Protein AF-A0A7J8P110-F1 (afdb_monomer)

pLDDT: mean 95.91, std 4.66, range [70.0, 98.56]

Sequence (90 aa):
MGEWCQNHHAASGLTKKVLQSTISEREAEKQVIEFVKRHVGTYTPHLAGNSVYMDFIFLKKYMPDLASLFSHVVVDVSSVRALCIRWYPR

Solvent-accessible surface area (backbone atoms only — not comparable to full-atom values): 5307 Å² total; per-residue (Å²): 127,57,71,68,56,52,54,54,31,51,75,72,44,49,52,62,50,58,77,69,52,88,73,48,72,70,56,50,38,50,55,48,41,57,54,48,56,73,74,50,71,90,60,79,45,63,52,70,37,72,60,35,67,60,57,49,54,49,28,56,72,77,30,46,75,51,40,68,57,38,49,94,57,66,49,42,52,46,58,54,50,58,47,41,58,70,77,57,75,120

Nearest PDB structures (foldseek):
  6n6i-assembly2_B  TM=9.334E-01  e=1.245E-06  Homo sapiens
  6n6k-assembly1_A  TM=9.329E-01  e=1.841E-06  Homo sapiens
  6j7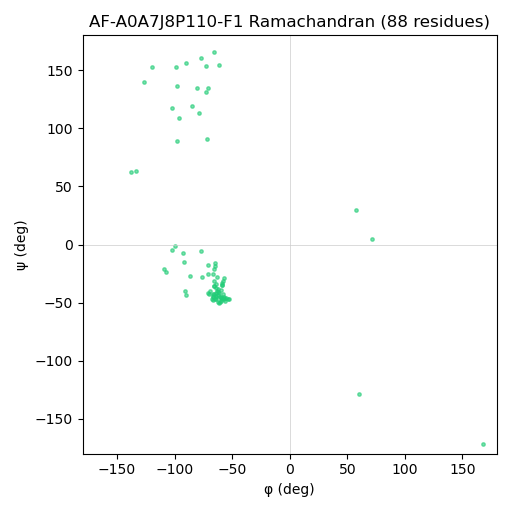z-assembly1_B  TM=9.068E-01  e=1.725E-06  Homo sapiens
  7vh4-assembly1_D-2  TM=9.620E-01  e=1.004E-05  Escherichia coli K-12
  7vh4-assembly1_C  TM=9.610E-01  e=1.144E-05  Escherichia coli K-12

Radius of gyration: 16.56 Å; Cα contacts (8 Å, |Δi|>4): 66; chains: 1; bounding box: 35×32×41 Å

Organism: Gossypium raimondii (NCBI:txid29730)

InterPro domains:
  IPR012337 Ribonuclease H-like superfamily [SSF53098] (2-89)
  IPR013520 Ribonuclease H-like domain [PF00929] (2-89)
  IPR022894 Oligoribonuclease [PTHR11046] (1-90)
  IPR036397 Ribonuclease H superfamily [G3DSA:3.30.420.10] (1-90)

Secondary structure (DSSP, 8-state):
--HHHHHHHHHTTHHHHHHH----HHHHHHHHHHHHHHHHTTS-PPEEESSHHHHHHHHHHH-HHHHTTS-S-EEEHHHHHHHHHHH---

Foldseek 3Di:
DDPVCVVVCVVVVVVVCVVVDPQDLVNVLVVVQVVCCVPVPPDQAAAEDAVCVVVLVVCVVRVVVSSVSHDPDHHHVNVVVVCCCVVPVD

Mean predicted aligned error: 3.22 Å

Structure (mmCIF, N/CA/C/O backbone):
data_AF-A0A7J8P110-F1
#
_entry.id   AF-A0A7J8P110-F1
#
loop_
_atom_site.group_PDB
_atom_site.id
_atom_site.type_symbol
_atom_site.label_atom_id
_atom_site.label_alt_id
_atom_site.label_comp_id
_atom_site.label_asym_id
_atom_site.label_entity_id
_atom_site.label_seq_id
_atom_site.pdbx_PDB_ins_code
_atom_site.Cartn_x
_atom_site.Cartn_y
_atom_site.Cartn_z
_atom_site.occupancy
_atom_site.B_iso_or_equiv
_atom_site.auth_seq_id
_atom_site.auth_comp_id
_atom_site.auth_asym_id
_atom_site.auth_atom_id
_atom_site.pdbx_PDB_model_num
ATOM 1 N N . MET A 1 1 ? 11.949 9.024 12.840 1.00 78.50 1 MET A N 1
ATOM 2 C CA . MET A 1 1 ? 12.004 9.223 11.373 1.00 78.50 1 MET A CA 1
ATOM 3 C C . MET A 1 1 ? 13.409 9.654 10.993 1.00 78.50 1 MET A C 1
ATOM 5 O O . MET A 1 1 ? 13.950 10.502 11.692 1.00 78.50 1 MET A O 1
ATOM 9 N N . GLY A 1 2 ? 13.994 9.092 9.931 1.00 95.31 2 GLY A N 1
ATOM 10 C CA . GLY A 1 2 ? 15.263 9.598 9.388 1.00 95.31 2 GLY A CA 1
ATOM 11 C C . GLY A 1 2 ? 15.112 11.005 8.797 1.00 95.31 2 GLY A C 1
ATOM 12 O O . GLY A 1 2 ? 13.987 11.458 8.576 1.00 95.31 2 GLY A O 1
ATOM 13 N N . GLU A 1 3 ? 16.232 11.682 8.538 1.00 97.12 3 GLU A N 1
ATOM 14 C CA . GLU A 1 3 ? 16.266 13.074 8.056 1.00 97.12 3 GLU A CA 1
ATOM 15 C C . GLU A 1 3 ? 15.423 13.277 6.789 1.00 97.12 3 GLU A C 1
ATOM 17 O O . GLU A 1 3 ? 14.575 14.167 6.736 1.00 97.12 3 GLU A O 1
ATOM 22 N N . TRP A 1 4 ? 15.574 12.385 5.805 1.00 97.75 4 TRP A N 1
ATOM 23 C CA . TRP A 1 4 ? 14.811 12.453 4.560 1.00 97.75 4 TRP A CA 1
ATOM 24 C C . TRP A 1 4 ? 13.293 12.444 4.801 1.00 97.75 4 TRP A C 1
ATOM 26 O O . TRP A 1 4 ? 12.579 13.281 4.253 1.00 97.75 4 TRP A O 1
ATOM 36 N N . CYS A 1 5 ? 12.794 11.557 5.672 1.00 97.19 5 CYS A N 1
ATOM 37 C CA . CYS A 1 5 ? 11.367 11.480 5.997 1.00 97.19 5 CYS A CA 1
ATOM 38 C C . CYS A 1 5 ? 10.873 12.754 6.689 1.00 97.19 5 CYS A C 1
ATOM 40 O O . CYS A 1 5 ? 9.786 13.233 6.378 1.00 97.19 5 CYS A O 1
ATOM 42 N N . GLN A 1 6 ? 11.662 13.309 7.617 1.00 96.31 6 GLN A N 1
ATOM 43 C CA . GLN A 1 6 ? 11.298 14.541 8.321 1.00 96.31 6 GLN A CA 1
ATOM 44 C C . GLN A 1 6 ? 11.134 15.700 7.332 1.00 96.31 6 GLN A C 1
ATOM 46 O O . GLN A 1 6 ? 10.089 16.350 7.325 1.00 96.31 6 GLN A O 1
ATOM 51 N N . ASN A 1 7 ? 12.113 15.889 6.443 1.00 97.88 7 ASN A N 1
ATOM 52 C CA . ASN A 1 7 ? 12.092 16.948 5.435 1.00 97.88 7 ASN A CA 1
ATOM 53 C C . ASN A 1 7 ? 10.947 16.751 4.430 1.00 97.88 7 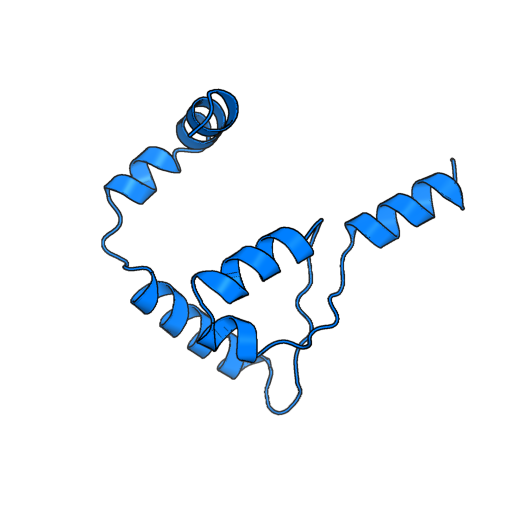ASN A C 1
ATOM 55 O O . ASN A 1 7 ? 10.180 17.677 4.166 1.00 97.88 7 ASN A O 1
ATOM 59 N N . HIS A 1 8 ? 10.778 15.534 3.906 1.00 98.00 8 HIS A N 1
ATOM 60 C CA . HIS A 1 8 ? 9.766 15.233 2.892 1.00 98.00 8 HIS A CA 1
ATOM 61 C C . HIS A 1 8 ? 8.326 15.362 3.430 1.00 98.00 8 HIS A C 1
ATOM 63 O O . HIS A 1 8 ? 7.449 15.946 2.782 1.00 98.00 8 HIS A O 1
ATOM 69 N N . HIS A 1 9 ? 8.061 14.863 4.642 1.00 97.81 9 HIS A N 1
ATOM 70 C CA . HIS A 1 9 ? 6.733 14.953 5.256 1.00 97.81 9 HIS A CA 1
ATOM 71 C C . HIS A 1 9 ? 6.416 16.351 5.797 1.00 97.81 9 HIS A C 1
ATOM 73 O O . HIS A 1 9 ? 5.249 16.749 5.798 1.00 97.81 9 HIS A O 1
ATOM 79 N N . ALA A 1 10 ? 7.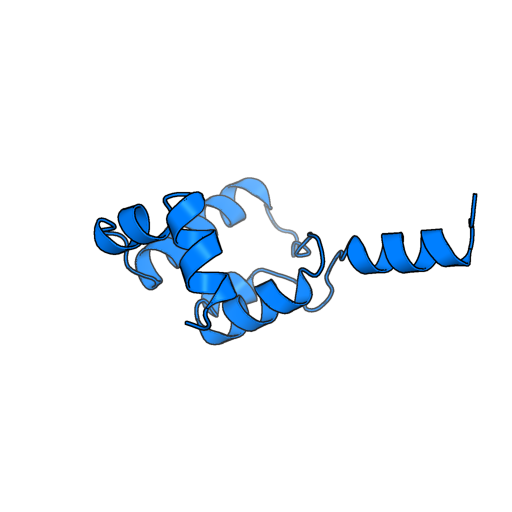428 17.126 6.201 1.00 97.19 10 ALA A N 1
ATOM 80 C CA . ALA A 1 10 ? 7.247 18.538 6.520 1.00 97.19 10 ALA A CA 1
ATOM 81 C C . ALA A 1 10 ? 6.890 19.347 5.263 1.00 97.19 10 ALA A C 1
ATOM 83 O O . ALA A 1 10 ? 5.898 20.074 5.275 1.00 97.19 10 ALA A O 1
ATOM 84 N N . ALA A 1 11 ? 7.632 19.162 4.163 1.00 97.75 11 ALA A N 1
ATOM 85 C CA . ALA A 1 11 ? 7.417 19.886 2.908 1.00 97.75 11 ALA A CA 1
ATOM 86 C C . ALA A 1 11 ? 6.038 19.613 2.280 1.00 97.75 11 ALA A C 1
ATOM 88 O O . ALA A 1 11 ? 5.395 20.528 1.775 1.00 97.75 11 ALA A O 1
ATOM 89 N N . SER A 1 12 ? 5.543 18.374 2.357 1.00 97.69 12 SER A N 1
ATOM 90 C CA . SER A 1 12 ? 4.186 18.013 1.903 1.00 97.69 12 SER A CA 1
ATOM 91 C C . SER A 1 12 ? 3.069 18.438 2.871 1.00 97.69 12 SER A C 1
ATOM 93 O O . SER A 1 12 ? 1.884 18.260 2.579 1.00 97.69 12 SER A O 1
ATOM 95 N N . GLY A 1 13 ? 3.419 18.967 4.048 1.00 98.00 13 GLY A N 1
ATOM 96 C CA . GLY A 1 13 ? 2.479 19.293 5.121 1.00 98.00 13 GLY A CA 1
ATOM 97 C C . GLY A 1 13 ? 1.882 18.069 5.827 1.00 98.00 13 GLY A C 1
ATOM 98 O O . GLY A 1 13 ? 1.025 18.231 6.701 1.00 98.00 13 GLY A O 1
ATOM 99 N N . LEU A 1 14 ? 2.324 16.853 5.484 1.00 97.94 14 LEU A N 1
ATOM 100 C CA . LEU A 1 14 ? 1.817 15.612 6.064 1.00 97.94 14 LEU A CA 1
ATOM 101 C C . LEU A 1 14 ? 2.067 15.555 7.574 1.00 97.94 14 LEU A C 1
ATOM 103 O O . LEU A 1 14 ? 1.153 15.205 8.313 1.00 97.94 14 LEU A O 1
ATOM 107 N N . THR A 1 15 ? 3.244 15.977 8.049 1.00 97.75 15 THR A N 1
ATOM 108 C CA . THR A 1 15 ? 3.570 15.977 9.488 1.00 97.75 15 THR A CA 1
ATOM 109 C C . THR A 1 15 ? 2.538 16.759 10.301 1.00 97.75 15 THR A C 1
ATOM 111 O O . THR A 1 15 ? 2.028 16.266 11.305 1.00 97.75 15 THR A O 1
ATOM 114 N N . LYS A 1 16 ? 2.168 17.961 9.839 1.00 97.94 16 LYS A N 1
ATOM 115 C CA . LYS A 1 16 ? 1.168 18.799 10.513 1.00 97.94 16 LYS A CA 1
ATOM 116 C C . LYS A 1 16 ? -0.219 18.153 10.484 1.00 97.94 16 LYS A C 1
ATOM 118 O O . LYS A 1 16 ? -0.900 18.157 11.503 1.00 97.94 16 LYS A O 1
ATOM 123 N N . LYS A 1 17 ? -0.617 17.571 9.346 1.00 98.06 17 LYS A N 1
ATOM 124 C CA . LYS A 1 17 ? -1.907 16.873 9.204 1.00 98.06 17 LYS A CA 1
ATOM 125 C C . LYS A 1 17 ? -2.012 15.660 10.127 1.00 98.06 17 LYS A C 1
ATOM 127 O O . LYS A 1 17 ? -3.053 15.472 10.739 1.00 98.06 17 LYS A O 1
ATOM 132 N N . VAL A 1 18 ? -0.941 14.876 10.264 1.00 97.44 18 VAL A N 1
ATOM 133 C CA . VAL A 1 18 ? -0.906 13.709 11.160 1.00 97.44 18 VAL A CA 1
ATOM 134 C C . VAL A 1 18 ? -1.059 14.139 12.619 1.00 97.44 18 VAL A C 1
ATOM 136 O O . VAL A 1 18 ? -1.879 13.566 13.324 1.00 97.44 18 VAL A O 1
ATOM 139 N N . LEU A 1 19 ? -0.348 15.185 13.056 1.00 97.31 19 LEU A N 1
ATOM 140 C CA . LEU A 1 19 ? -0.459 15.707 14.428 1.00 97.31 19 LEU A CA 1
ATOM 141 C C . LEU A 1 19 ? -1.855 16.256 14.763 1.00 97.31 19 LEU A C 1
ATOM 143 O O . LEU A 1 19 ? -2.246 16.271 15.924 1.00 97.31 19 LEU A O 1
ATOM 147 N N . GLN A 1 20 ? -2.588 16.729 13.755 1.00 98.25 20 GLN A N 1
ATOM 148 C CA . GLN A 1 20 ? -3.951 17.247 13.896 1.00 98.25 20 GLN A CA 1
ATOM 149 C C . GLN A 1 20 ? -5.029 16.179 13.659 1.00 98.25 20 GLN A C 1
ATOM 151 O O . GLN A 1 20 ? -6.212 16.462 13.843 1.00 98.25 20 GLN A O 1
ATOM 156 N N . SER A 1 21 ? -4.648 14.978 13.218 1.00 98.06 21 SER A N 1
ATOM 157 C CA . SER A 1 21 ? -5.592 13.918 12.879 1.00 98.06 21 SER A CA 1
ATOM 158 C C . SER A 1 21 ? -6.254 13.359 14.133 1.00 98.06 21 SER A C 1
ATOM 160 O O . SER A 1 21 ? -5.592 13.027 15.113 1.00 98.06 21 SER A O 1
ATOM 162 N N . THR A 1 22 ? -7.569 13.191 14.069 1.00 98.25 22 THR A N 1
ATOM 163 C CA . THR A 1 22 ? -8.367 12.495 15.086 1.00 98.25 22 THR A CA 1
ATOM 164 C C . THR A 1 22 ? -8.694 11.055 14.684 1.00 98.25 22 THR A C 1
ATOM 166 O O . THR A 1 22 ? -9.331 10.327 15.444 1.00 98.25 22 THR A O 1
ATOM 169 N N . ILE A 1 23 ? -8.261 10.628 13.494 1.00 98.38 23 ILE A N 1
ATOM 170 C CA . ILE A 1 23 ? -8.512 9.289 12.963 1.00 98.38 23 ILE A CA 1
ATOM 171 C C . ILE A 1 23 ? -7.449 8.333 13.502 1.00 98.38 23 ILE A C 1
ATOM 173 O O . ILE A 1 23 ? -6.256 8.507 13.252 1.00 98.38 23 ILE A O 1
ATOM 177 N N . SER A 1 24 ? -7.898 7.312 14.232 1.00 98.38 24 SER A N 1
ATOM 178 C CA . SER A 1 24 ? -7.044 6.210 14.681 1.00 98.38 24 SER A CA 1
ATOM 179 C C . SER A 1 24 ? -6.756 5.221 13.547 1.00 98.38 24 SER A C 1
ATOM 181 O O . SER A 1 24 ? -7.513 5.137 12.583 1.00 98.38 24 SER A O 1
ATOM 183 N N . GLU A 1 25 ? -5.703 4.416 13.692 1.00 98.06 25 GLU A N 1
ATOM 184 C CA . GLU A 1 25 ? -5.352 3.354 12.737 1.00 98.06 25 GLU A CA 1
ATOM 185 C C . GLU A 1 25 ? -6.531 2.407 12.455 1.00 98.06 25 GLU A C 1
ATOM 187 O O . GLU A 1 25 ? -6.876 2.170 11.300 1.00 98.06 25 GLU A O 1
ATOM 192 N N . ARG A 1 26 ? -7.224 1.955 13.508 1.00 98.00 26 ARG A N 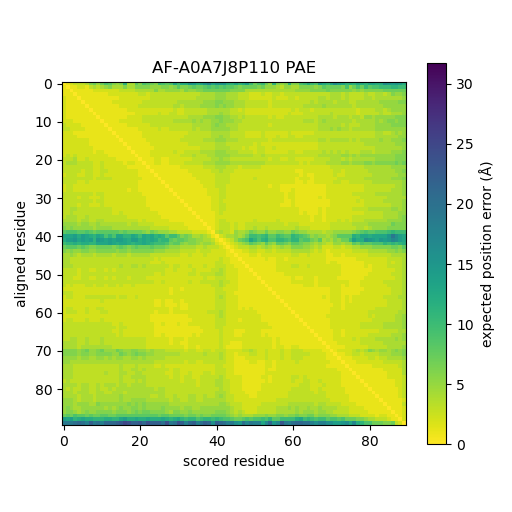1
ATOM 193 C CA . ARG A 1 26 ? -8.388 1.065 13.391 1.00 98.00 26 ARG A CA 1
ATOM 194 C C . ARG A 1 26 ? -9.577 1.723 12.689 1.00 98.00 26 ARG A C 1
ATOM 196 O O . ARG A 1 26 ? -10.332 1.053 11.990 1.00 98.00 26 ARG A O 1
ATOM 203 N N . GLU A 1 27 ? -9.779 3.017 12.911 1.00 98.44 27 GLU A N 1
ATOM 204 C CA . GLU A 1 27 ? -10.852 3.766 12.253 1.00 98.44 27 GLU A CA 1
ATOM 205 C C . GLU A 1 27 ? -10.551 3.941 10.759 1.00 98.44 27 GLU A C 1
ATOM 207 O O . GLU A 1 27 ? -11.416 3.691 9.922 1.00 98.44 27 GLU A O 1
ATOM 212 N N . ALA A 1 28 ? -9.300 4.261 10.417 1.00 98.56 28 ALA A N 1
ATOM 213 C CA . ALA A 1 28 ? -8.850 4.313 9.031 1.00 98.56 28 ALA A CA 1
ATOM 214 C C . ALA A 1 28 ? -9.020 2.956 8.326 1.00 98.56 28 ALA A C 1
ATOM 216 O O . ALA A 1 28 ? -9.564 2.905 7.224 1.00 98.56 28 ALA A O 1
ATOM 217 N N . GLU A 1 29 ? -8.621 1.854 8.971 1.00 98.50 29 GLU A N 1
ATOM 218 C CA . GLU A 1 29 ? -8.771 0.503 8.419 1.00 98.50 29 GLU A CA 1
ATOM 219 C C . GLU A 1 29 ? -10.233 0.189 8.068 1.00 98.50 29 GLU A C 1
ATOM 221 O O . GLU A 1 29 ? -10.527 -0.229 6.946 1.00 98.50 29 GLU A O 1
ATOM 226 N N . LYS A 1 30 ? -11.170 0.454 8.988 1.00 98.38 30 LYS A N 1
ATOM 227 C CA . LYS A 1 30 ? -12.606 0.229 8.760 1.00 98.38 30 LYS A CA 1
ATOM 228 C C . LYS A 1 30 ? -13.140 1.031 7.579 1.00 98.38 30 LYS A C 1
ATOM 230 O O . LYS A 1 30 ? -13.801 0.462 6.711 1.00 98.38 30 LYS A O 1
ATOM 235 N N . GLN A 1 31 ? -12.828 2.326 7.523 1.00 98.31 31 GLN A N 1
ATOM 236 C CA . GLN A 1 31 ? -13.289 3.201 6.443 1.00 98.31 31 GLN A CA 1
ATOM 237 C C . GLN A 1 31 ? -12.796 2.713 5.075 1.00 98.31 31 GLN A C 1
ATOM 239 O O . GLN A 1 31 ? -13.549 2.715 4.097 1.00 98.31 31 GLN A O 1
ATOM 244 N N . VAL A 1 32 ? -11.550 2.233 5.004 1.00 97.69 32 VAL A N 1
ATOM 245 C CA . VAL A 1 32 ? -10.991 1.679 3.766 1.00 97.69 32 VAL A CA 1
ATOM 246 C C . VAL A 1 32 ? -11.627 0.330 3.424 1.00 97.69 32 VAL A C 1
ATOM 248 O O . VAL A 1 32 ? -11.985 0.120 2.268 1.00 97.69 32 VAL A O 1
ATOM 251 N N . ILE A 1 33 ? -11.850 -0.564 4.392 1.00 96.81 33 ILE A N 1
ATOM 252 C CA . ILE A 1 33 ? -12.554 -1.840 4.165 1.00 96.81 33 ILE A CA 1
ATOM 253 C C . ILE A 1 33 ? -13.951 -1.599 3.584 1.00 96.81 33 ILE A C 1
ATOM 255 O O . ILE A 1 33 ? -14.334 -2.249 2.610 1.00 96.81 33 ILE A O 1
ATOM 259 N N . GLU A 1 34 ? -14.714 -0.664 4.151 1.00 96.50 34 GLU A N 1
ATOM 260 C CA . GLU A 1 34 ? -16.046 -0.307 3.653 1.00 96.50 34 GLU A CA 1
ATOM 261 C C . GLU A 1 34 ? -15.992 0.267 2.237 1.00 96.50 34 GLU A C 1
ATOM 263 O O . GLU A 1 34 ? -16.833 -0.045 1.391 1.00 96.50 34 GLU A O 1
ATOM 268 N N . PHE A 1 35 ? -14.991 1.096 1.946 1.00 96.19 35 PHE A N 1
ATOM 269 C CA . PHE A 1 35 ? -14.753 1.580 0.595 1.00 96.19 35 PHE A CA 1
ATOM 270 C C . PHE A 1 35 ? -14.454 0.429 -0.375 1.00 96.19 35 PHE A C 1
ATOM 272 O O . PHE A 1 35 ? -15.113 0.328 -1.408 1.00 96.19 35 PHE A O 1
ATOM 279 N N . VAL A 1 36 ? -13.529 -0.469 -0.036 1.00 94.69 36 VAL A N 1
ATOM 280 C CA . VAL A 1 36 ? -13.128 -1.594 -0.894 1.00 94.69 36 VAL A CA 1
ATOM 281 C C . VAL A 1 36 ? -14.307 -2.534 -1.150 1.00 94.69 36 VAL A C 1
ATOM 283 O O . VAL A 1 36 ? -14.619 -2.825 -2.305 1.00 94.69 36 VAL A O 1
ATOM 286 N N . LYS A 1 37 ? -15.025 -2.951 -0.099 1.00 93.12 37 LYS A N 1
ATOM 287 C CA . LYS A 1 37 ? -16.172 -3.870 -0.210 1.00 93.12 37 LYS A CA 1
ATOM 288 C C . LYS A 1 37 ? -17.283 -3.330 -1.108 1.00 93.12 37 LYS A C 1
ATOM 290 O O . LYS A 1 37 ? -17.904 -4.103 -1.830 1.00 93.12 37 LYS A O 1
ATOM 295 N N . ARG A 1 38 ? -17.507 -2.011 -1.110 1.00 94.44 38 ARG A N 1
ATOM 296 C CA . ARG A 1 38 ? -18.502 -1.375 -1.989 1.00 94.44 38 ARG A CA 1
ATOM 297 C C . ARG A 1 38 ? -18.152 -1.452 -3.478 1.00 94.44 38 ARG A C 1
ATOM 299 O O . ARG A 1 38 ? -19.067 -1.411 -4.290 1.00 94.44 38 ARG A O 1
ATOM 306 N N . HIS A 1 39 ? -16.872 -1.566 -3.839 1.00 93.62 39 HIS A N 1
ATOM 307 C CA . HIS A 1 39 ? -16.426 -1.492 -5.239 1.00 93.62 39 HIS A CA 1
ATOM 308 C C . HIS A 1 39 ? -15.990 -2.835 -5.833 1.00 93.62 39 HIS A C 1
ATOM 310 O O . HIS A 1 39 ? -16.005 -2.997 -7.047 1.00 93.62 39 HIS A O 1
ATOM 316 N N . VAL A 1 40 ? -15.591 -3.790 -4.996 1.00 89.25 40 VAL A N 1
ATOM 317 C CA . VAL A 1 40 ? -14.983 -5.056 -5.432 1.00 89.25 40 VAL A CA 1
ATOM 318 C C . VAL A 1 40 ? -16.010 -6.182 -5.635 1.00 89.25 40 VAL A C 1
ATOM 320 O O . VAL A 1 40 ? -15.720 -7.178 -6.286 1.00 89.25 40 VAL A O 1
ATOM 323 N N . GLY A 1 41 ? -17.240 -6.048 -5.134 1.00 81.06 41 GLY A N 1
ATOM 324 C CA . GLY A 1 41 ? -18.255 -7.093 -5.302 1.00 81.06 41 GLY A CA 1
ATOM 325 C C . GLY A 1 41 ? -17.824 -8.426 -4.671 1.00 81.06 41 GLY A C 1
ATOM 326 O O . GLY A 1 41 ? -17.458 -8.461 -3.499 1.00 81.06 41 GLY A O 1
ATOM 327 N N . THR A 1 42 ? -17.897 -9.529 -5.427 1.00 81.31 42 THR A N 1
ATOM 328 C CA . THR A 1 42 ? -17.670 -10.899 -4.916 1.00 81.31 42 THR A CA 1
ATOM 329 C C . THR A 1 42 ? -16.301 -11.499 -5.245 1.00 81.31 42 THR A C 1
ATOM 331 O O . THR A 1 42 ? -16.026 -12.620 -4.820 1.00 81.31 42 THR A O 1
ATOM 334 N N . TYR A 1 43 ? -15.454 -10.824 -6.025 1.00 86.31 43 TYR A N 1
ATOM 335 C CA . TYR A 1 43 ? -14.143 -11.361 -6.404 1.00 86.31 43 TYR A CA 1
ATOM 336 C C . TYR A 1 43 ? -13.056 -10.962 -5.402 1.00 86.31 43 TYR A C 1
ATOM 338 O O . TYR A 1 43 ? -13.166 -9.943 -4.728 1.00 86.31 43 TYR A O 1
ATOM 346 N N . THR A 1 44 ? -11.974 -11.742 -5.324 1.00 88.94 44 THR A N 1
ATOM 347 C CA . THR A 1 44 ? -10.783 -11.362 -4.551 1.00 88.94 44 THR A CA 1
ATOM 348 C C . THR A 1 44 ? -9.951 -10.350 -5.355 1.00 88.94 44 THR A C 1
ATOM 350 O O . THR A 1 44 ? -9.413 -10.705 -6.408 1.00 88.94 44 THR A O 1
ATOM 353 N N . PRO A 1 45 ? -9.837 -9.086 -4.914 1.00 93.88 45 PRO A N 1
ATOM 354 C CA . PRO A 1 45 ? -9.084 -8.052 -5.605 1.00 93.88 45 PRO A CA 1
ATOM 355 C C . PRO A 1 45 ? -7.572 -8.275 -5.470 1.00 93.88 45 PRO A C 1
ATOM 357 O O . PRO A 1 45 ? -7.078 -8.838 -4.491 1.00 93.88 45 PRO A O 1
ATOM 360 N N . HIS A 1 46 ? -6.824 -7.765 -6.447 1.00 95.44 46 HIS A N 1
ATOM 361 C CA . HIS A 1 46 ? -5.368 -7.659 -6.369 1.00 95.44 46 HIS A CA 1
ATOM 362 C C . HIS A 1 46 ? -4.991 -6.241 -5.945 1.00 95.44 46 HIS A C 1
ATOM 364 O O . HIS A 1 46 ? -5.546 -5.271 -6.464 1.00 95.44 46 HIS A O 1
ATOM 370 N N . LEU A 1 47 ? -4.033 -6.118 -5.028 1.00 96.94 47 LEU A N 1
ATOM 371 C CA . LEU A 1 47 ? -3.460 -4.820 -4.691 1.00 96.94 47 LEU A CA 1
ATOM 372 C C . LEU A 1 47 ? -2.554 -4.358 -5.842 1.00 96.94 47 LEU A C 1
ATOM 374 O O . LEU A 1 47 ? -1.718 -5.129 -6.318 1.00 96.94 47 LEU A O 1
ATOM 378 N N . ALA A 1 48 ? -2.727 -3.115 -6.293 1.00 97.62 48 ALA A N 1
ATOM 379 C CA . ALA A 1 48 ? -2.007 -2.555 -7.433 1.00 97.62 48 ALA A CA 1
ATOM 380 C C . ALA A 1 48 ? -1.326 -1.232 -7.065 1.00 97.62 48 ALA A C 1
ATOM 382 O O . ALA A 1 48 ? -1.909 -0.405 -6.367 1.00 97.62 48 ALA A O 1
ATOM 383 N N . GLY A 1 49 ? -0.101 -1.019 -7.545 1.00 97.88 49 GLY A N 1
ATOM 384 C CA . GLY A 1 49 ? 0.657 0.201 -7.265 1.00 97.88 49 GLY A CA 1
ATOM 385 C C . GLY A 1 49 ? 2.127 0.098 -7.663 1.00 97.88 49 GLY A C 1
ATOM 38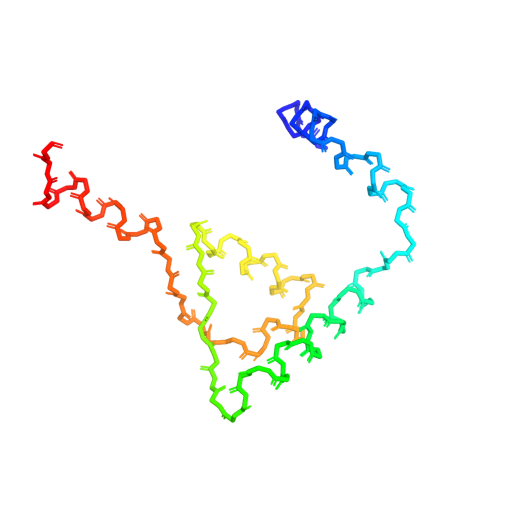6 O O . GLY A 1 49 ? 2.542 -0.863 -8.310 1.00 97.88 49 GLY A O 1
ATOM 387 N N . ASN A 1 50 ? 2.922 1.101 -7.291 1.00 98.25 50 ASN A N 1
ATOM 388 C CA . ASN A 1 50 ? 4.348 1.179 -7.609 1.00 98.25 50 ASN A CA 1
ATOM 389 C C . ASN A 1 50 ? 5.183 0.799 -6.385 1.00 98.25 50 ASN A C 1
ATOM 391 O O . ASN A 1 50 ? 5.121 1.496 -5.380 1.00 98.25 50 ASN A O 1
ATOM 395 N N . SER A 1 51 ? 5.967 -0.279 -6.483 1.00 97.75 51 SER A N 1
ATOM 396 C CA . SER A 1 51 ? 6.648 -0.888 -5.328 1.00 97.75 51 SER A CA 1
ATOM 397 C C . SER A 1 51 ? 5.662 -1.305 -4.227 1.00 97.75 51 SER A C 1
ATOM 399 O O . SER A 1 51 ? 6.004 -1.328 -3.045 1.00 97.75 51 SER A O 1
ATOM 401 N N . VAL A 1 52 ? 4.430 -1.649 -4.629 1.00 98.00 52 VAL A N 1
ATOM 402 C CA . VAL A 1 52 ? 3.259 -1.810 -3.746 1.00 98.00 52 VAL A CA 1
ATOM 403 C C . VAL A 1 52 ? 3.398 -2.959 -2.752 1.00 98.00 52 VAL A C 1
ATOM 405 O O . VAL A 1 52 ? 2.676 -3.044 -1.760 1.00 98.00 52 VAL A O 1
ATOM 408 N N . TYR A 1 53 ? 4.349 -3.861 -2.991 1.00 96.75 53 TYR A N 1
ATOM 409 C CA . TYR A 1 53 ? 4.679 -4.907 -2.035 1.00 96.75 53 TYR A CA 1
ATOM 410 C C . TYR A 1 53 ? 5.121 -4.334 -0.676 1.00 96.75 53 TYR A C 1
ATOM 412 O O . TYR A 1 53 ? 4.808 -4.922 0.360 1.00 96.75 53 TYR A O 1
ATOM 420 N N . MET A 1 54 ? 5.788 -3.172 -0.660 1.00 97.81 54 MET A N 1
ATOM 421 C CA . MET A 1 54 ? 6.167 -2.502 0.588 1.00 97.81 54 MET A CA 1
ATOM 422 C C . MET A 1 54 ? 4.940 -2.012 1.353 1.00 97.81 54 MET A C 1
ATOM 424 O O . MET A 1 54 ? 4.825 -2.286 2.547 1.00 97.81 54 MET A O 1
ATOM 428 N N . ASP A 1 55 ? 3.984 -1.380 0.670 1.00 98.06 55 ASP A N 1
ATOM 429 C CA . ASP A 1 55 ? 2.701 -0.998 1.263 1.00 98.06 55 ASP A CA 1
ATOM 430 C C . ASP A 1 55 ? 1.965 -2.227 1.811 1.00 98.06 55 ASP A C 1
ATOM 432 O O . ASP A 1 55 ? 1.467 -2.212 2.938 1.00 98.06 55 ASP A O 1
ATOM 436 N N . PHE A 1 56 ? 1.963 -3.339 1.067 1.00 97.69 56 PHE A N 1
ATOM 437 C CA . PHE A 1 56 ? 1.281 -4.557 1.499 1.00 97.69 56 PHE A CA 1
ATOM 438 C C . PHE A 1 56 ? 1.886 -5.164 2.771 1.00 97.69 56 PHE A C 1
ATOM 440 O O . PHE A 1 56 ? 1.151 -5.696 3.603 1.00 97.69 56 PHE A O 1
ATOM 447 N N . ILE A 1 57 ? 3.207 -5.066 2.966 1.00 97.94 57 ILE A N 1
ATOM 448 C CA . ILE A 1 57 ? 3.861 -5.482 4.217 1.00 97.94 57 ILE A CA 1
ATOM 449 C C . ILE A 1 57 ? 3.355 -4.644 5.398 1.00 97.94 57 ILE A C 1
ATOM 451 O O . ILE A 1 57 ? 3.071 -5.201 6.460 1.00 97.94 57 ILE A O 1
ATOM 455 N N . PHE A 1 58 ? 3.216 -3.327 5.224 1.00 98.25 58 PHE A N 1
ATOM 456 C CA . PHE A 1 58 ? 2.664 -2.460 6.266 1.00 98.25 58 PHE A CA 1
ATOM 457 C C . PHE A 1 58 ? 1.208 -2.813 6.565 1.00 98.25 58 PHE A C 1
ATOM 459 O O . PHE A 1 58 ? 0.863 -2.970 7.734 1.00 98.25 58 PHE A O 1
ATOM 466 N N . LEU A 1 59 ? 0.381 -3.035 5.539 1.00 98.12 59 LEU A N 1
ATOM 467 C CA . LEU A 1 59 ? -1.003 -3.469 5.734 1.00 98.12 59 LEU A CA 1
ATOM 468 C C . LEU A 1 59 ? -1.073 -4.790 6.505 1.00 98.12 59 LEU A C 1
ATOM 470 O O . LEU A 1 59 ? -1.772 -4.870 7.503 1.00 98.12 59 LEU A O 1
ATOM 474 N N . LYS A 1 60 ? -0.281 -5.803 6.142 1.00 97.81 60 LYS A N 1
ATOM 475 C CA . LYS A 1 60 ? -0.265 -7.087 6.869 1.00 97.81 60 LYS A CA 1
ATOM 476 C C . LYS A 1 60 ? 0.071 -6.949 8.356 1.00 97.81 60 LYS A C 1
ATOM 478 O O . LYS A 1 60 ? -0.351 -7.788 9.145 1.00 97.81 60 LYS A O 1
ATOM 483 N N . LYS A 1 61 ? 0.850 -5.932 8.733 1.00 98.12 61 LYS A N 1
ATOM 484 C CA . LYS A 1 61 ? 1.271 -5.702 10.120 1.00 98.12 61 LYS A CA 1
ATOM 485 C C . LYS A 1 61 ? 0.304 -4.816 10.907 1.00 98.12 61 LYS A C 1
ATOM 487 O O . LYS A 1 61 ? 0.059 -5.105 12.073 1.00 98.12 61 LYS A O 1
ATOM 492 N N . TYR A 1 62 ? -0.179 -3.738 10.297 1.00 98.50 62 TYR A N 1
ATOM 493 C CA . TYR A 1 62 ? -0.912 -2.663 10.977 1.00 98.50 62 TYR A CA 1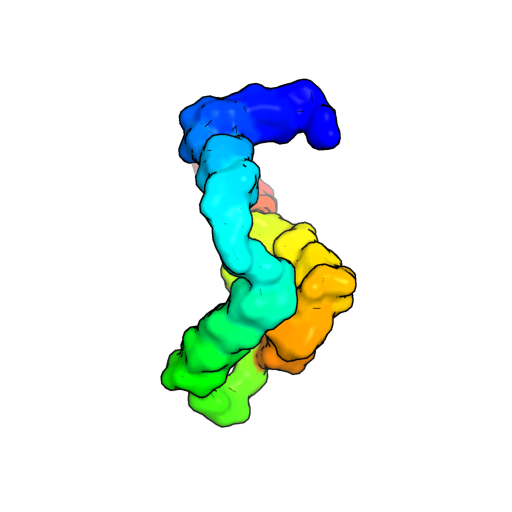
ATOM 494 C C . TYR A 1 62 ? -2.409 -2.634 10.637 1.00 98.50 62 TYR A C 1
ATOM 496 O O . TYR A 1 62 ? -3.198 -2.090 11.395 1.00 98.50 62 TYR A O 1
ATOM 504 N N . MET A 1 63 ? -2.808 -3.225 9.509 1.00 98.44 63 MET A N 1
ATOM 505 C CA . MET A 1 63 ? -4.197 -3.305 9.042 1.00 98.44 63 MET A CA 1
ATOM 506 C C . MET A 1 63 ? -4.499 -4.711 8.477 1.00 98.44 63 MET A C 1
ATOM 508 O O . MET A 1 63 ? -4.716 -4.872 7.265 1.00 98.44 63 MET A O 1
ATOM 512 N N . PRO A 1 64 ? -4.418 -5.763 9.315 1.00 97.94 64 PRO A N 1
ATOM 513 C CA . PRO A 1 64 ? -4.513 -7.147 8.861 1.00 97.94 64 PRO A CA 1
ATOM 514 C C . PRO A 1 64 ? -5.897 -7.508 8.301 1.00 97.94 64 PRO A C 1
ATOM 516 O O . PRO A 1 64 ? -5.970 -8.317 7.372 1.00 97.94 64 PRO A O 1
ATOM 519 N N . ASP A 1 65 ? -6.976 -6.894 8.798 1.00 97.75 65 ASP A N 1
ATOM 520 C CA . ASP A 1 65 ? -8.331 -7.154 8.303 1.00 97.75 65 ASP A CA 1
ATOM 521 C C . ASP A 1 65 ? -8.475 -6.600 6.881 1.00 97.75 65 ASP A C 1
ATOM 523 O O . ASP A 1 65 ? -9.018 -7.270 6.000 1.00 97.75 65 ASP A O 1
ATOM 527 N N . LEU A 1 66 ? -7.913 -5.417 6.614 1.00 97.19 66 LEU A N 1
ATOM 528 C CA . LEU A 1 66 ? -7.851 -4.858 5.263 1.00 97.19 66 LEU A CA 1
ATOM 529 C C . LEU A 1 66 ? -6.946 -5.690 4.351 1.00 97.19 66 LEU A C 1
ATOM 531 O O . LEU A 1 66 ? -7.324 -5.986 3.217 1.00 97.19 66 LEU A O 1
ATOM 535 N N . ALA A 1 67 ? -5.772 -6.101 4.835 1.00 97.31 67 ALA A N 1
ATOM 536 C CA . ALA A 1 67 ? -4.848 -6.932 4.068 1.00 97.31 67 ALA A CA 1
ATOM 537 C C . ALA A 1 67 ? -5.485 -8.268 3.646 1.00 97.31 67 ALA A C 1
ATOM 539 O O . ALA A 1 67 ? -5.215 -8.744 2.544 1.00 97.31 67 ALA A O 1
ATOM 540 N N . SER A 1 68 ? -6.354 -8.838 4.490 1.00 95.81 68 SER A N 1
ATOM 541 C CA . SER A 1 68 ? -7.050 -10.104 4.227 1.00 95.81 68 SER A CA 1
ATOM 542 C C . SER A 1 68 ? -8.024 -10.049 3.046 1.00 95.81 68 SER A C 1
ATOM 544 O O . SER A 1 68 ? -8.378 -11.092 2.497 1.00 95.81 68 SER A O 1
ATOM 546 N N . LEU A 1 69 ? -8.438 -8.847 2.624 1.00 95.19 69 LEU A N 1
ATOM 547 C CA .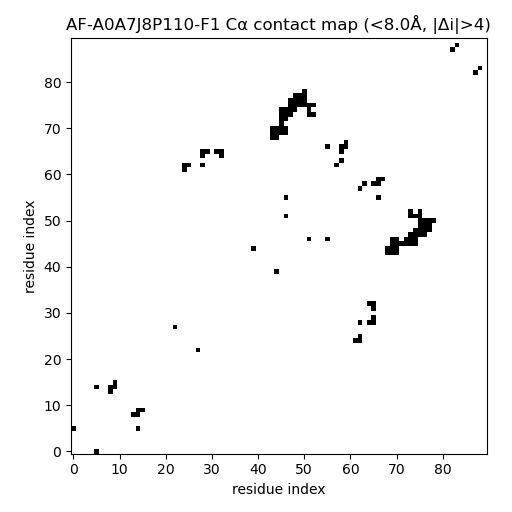 LEU A 1 69 ? -9.299 -8.685 1.456 1.00 95.19 69 LEU A CA 1
ATOM 548 C C . LEU A 1 69 ? -8.559 -8.974 0.150 1.00 95.19 69 LEU A C 1
ATOM 550 O O . LEU A 1 69 ? -9.207 -9.314 -0.832 1.00 95.19 69 LEU A O 1
ATOM 554 N N . PHE A 1 70 ? -7.236 -8.821 0.110 1.00 95.56 70 PHE A N 1
ATOM 555 C CA . PHE A 1 70 ? -6.460 -8.896 -1.126 1.00 95.56 70 PHE A CA 1
ATOM 556 C C . PHE A 1 70 ? -5.796 -10.261 -1.319 1.00 95.56 70 PHE A C 1
ATOM 558 O O . PHE A 1 70 ? -5.434 -10.954 -0.368 1.00 95.56 70 PHE A O 1
ATOM 565 N N . SER A 1 71 ? -5.569 -10.625 -2.583 1.00 93.50 71 SER A N 1
ATOM 566 C CA . SER A 1 71 ? -4.714 -11.762 -2.935 1.00 93.50 71 SER A CA 1
ATOM 567 C C . SER A 1 71 ? -3.273 -11.557 -2.442 1.00 93.50 71 SER A C 1
ATOM 569 O O . SER A 1 71 ? -2.785 -10.433 -2.323 1.00 93.50 71 SER A O 1
ATOM 571 N N . HIS A 1 72 ? -2.549 -12.656 -2.213 1.00 91.12 72 HIS A N 1
ATOM 572 C CA . HIS A 1 72 ? -1.101 -12.607 -1.988 1.00 91.12 72 HIS A CA 1
ATOM 573 C C . HIS A 1 72 ? -0.331 -12.149 -3.242 1.00 91.12 72 HIS A C 1
ATOM 575 O O . HIS A 1 72 ? 0.802 -11.682 -3.125 1.00 91.12 72 HIS A O 1
ATOM 581 N N . VAL A 1 73 ? -0.946 -12.282 -4.422 1.00 95.38 73 VAL A N 1
ATOM 582 C CA . VAL A 1 73 ? -0.436 -11.768 -5.695 1.00 95.38 73 VAL A CA 1
ATOM 583 C C . VAL A 1 73 ? -0.760 -10.279 -5.806 1.00 95.38 73 VAL A C 1
ATOM 585 O O . VAL A 1 73 ? -1.887 -9.856 -5.549 1.00 95.38 73 VAL A O 1
ATOM 588 N N . VAL A 1 74 ? 0.224 -9.487 -6.232 1.00 97.19 74 VAL A N 1
ATOM 589 C CA . VAL A 1 74 ? 0.097 -8.035 -6.420 1.00 97.19 74 VAL A CA 1
ATOM 590 C C . VAL A 1 74 ? 0.360 -7.645 -7.871 1.00 97.19 74 VAL A C 1
ATOM 592 O O . VAL A 1 74 ? 1.119 -8.308 -8.578 1.00 97.19 74 VAL A O 1
ATOM 595 N N . VAL A 1 75 ? -0.239 -6.540 -8.309 1.00 97.94 75 VAL A N 1
ATOM 596 C CA . VAL A 1 75 ? 0.051 -5.908 -9.601 1.00 97.94 75 VAL A CA 1
ATOM 597 C C . VAL A 1 75 ? 1.031 -4.758 -9.363 1.00 97.94 75 VAL A C 1
ATOM 599 O O . VAL A 1 75 ? 0.634 -3.620 -9.110 1.00 97.94 75 VAL A O 1
ATOM 602 N N . ASP A 1 76 ? 2.329 -5.062 -9.410 1.00 97.94 76 ASP A N 1
ATOM 603 C CA . ASP A 1 76 ? 3.385 -4.079 -9.150 1.00 97.94 76 ASP A CA 1
ATOM 604 C C . ASP A 1 76 ? 3.937 -3.469 -10.448 1.00 97.94 76 ASP A C 1
ATOM 606 O O . ASP A 1 76 ? 4.677 -4.105 -11.207 1.00 97.94 76 ASP A O 1
ATOM 610 N N . VAL A 1 77 ? 3.618 -2.196 -10.693 1.00 98.12 77 VAL A N 1
ATOM 611 C CA . VAL A 1 77 ? 4.051 -1.497 -11.914 1.00 98.12 77 VAL A CA 1
ATOM 612 C C . VAL A 1 77 ? 5.551 -1.198 -11.927 1.00 98.12 77 VAL A C 1
ATOM 614 O O . VAL A 1 77 ? 6.115 -0.974 -12.999 1.00 98.12 77 VAL A O 1
ATOM 617 N N . SER A 1 78 ? 6.230 -1.240 -10.774 1.00 97.88 78 SER A N 1
ATOM 618 C CA . SER A 1 78 ? 7.694 -1.135 -10.721 1.00 97.88 78 SER A CA 1
ATOM 619 C C . SER A 1 78 ? 8.362 -2.341 -11.388 1.00 97.88 78 SER A C 1
ATOM 621 O O . SER A 1 78 ? 9.352 -2.165 -12.101 1.00 97.88 78 SER A O 1
ATOM 623 N N . SER A 1 79 ? 7.771 -3.536 -11.258 1.00 97.94 79 SER A N 1
ATOM 624 C CA . SER A 1 79 ? 8.241 -4.746 -11.942 1.00 97.94 79 SER A CA 1
ATOM 625 C C . SER A 1 79 ? 8.103 -4.595 -13.454 1.00 97.94 79 SER A C 1
ATOM 627 O O . SER A 1 79 ? 9.064 -4.814 -14.189 1.00 97.94 79 SER A O 1
ATOM 629 N N . VAL A 1 80 ? 6.945 -4.118 -13.926 1.00 97.19 80 VAL A N 1
ATOM 630 C CA . VAL A 1 80 ? 6.716 -3.851 -15.357 1.00 97.19 80 VAL A CA 1
ATOM 631 C C . VAL A 1 80 ? 7.703 -2.808 -15.883 1.00 97.19 80 VAL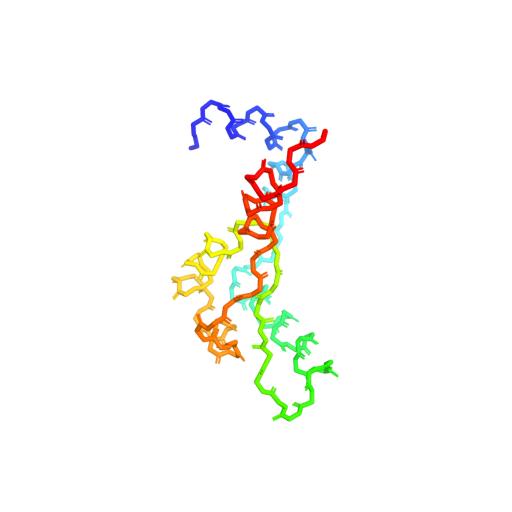 A C 1
ATOM 633 O O . VAL A 1 80 ? 8.317 -3.013 -16.929 1.00 97.19 80 VAL A O 1
ATOM 636 N N . ARG A 1 81 ? 7.927 -1.713 -15.143 1.00 96.69 81 ARG A N 1
ATOM 637 C CA . ARG A 1 81 ? 8.922 -0.691 -15.497 1.00 96.69 81 ARG A CA 1
ATOM 638 C C . ARG A 1 81 ? 10.330 -1.284 -15.587 1.00 96.69 81 ARG A C 1
ATOM 640 O O . ARG A 1 81 ? 11.052 -0.986 -16.535 1.00 96.69 81 ARG A O 1
ATOM 647 N N . ALA A 1 82 ? 10.724 -2.117 -14.626 1.00 97.31 82 ALA A N 1
ATOM 648 C CA . ALA A 1 82 ? 12.039 -2.749 -14.601 1.00 97.31 82 ALA A CA 1
ATOM 649 C C . ALA A 1 82 ? 12.261 -3.695 -15.792 1.00 97.31 82 ALA A C 1
ATOM 651 O O . ALA A 1 82 ? 13.375 -3.732 -16.327 1.00 97.31 82 ALA A O 1
ATOM 652 N N . LEU A 1 83 ? 11.218 -4.422 -16.211 1.00 98.00 83 LEU A N 1
ATOM 653 C CA . LEU A 1 83 ? 11.228 -5.237 -17.426 1.00 98.00 83 LEU A CA 1
ATOM 654 C C . LEU A 1 83 ? 11.308 -4.360 -18.677 1.00 98.00 83 LEU A C 1
ATOM 656 O O . LEU A 1 83 ? 12.159 -4.602 -19.523 1.00 98.00 83 LEU A O 1
ATOM 660 N N . CYS A 1 84 ? 10.500 -3.301 -18.764 1.00 97.75 84 CYS A N 1
ATOM 661 C CA . CYS A 1 84 ? 10.487 -2.380 -19.901 1.00 97.75 84 CYS A CA 1
ATOM 662 C C . CYS A 1 84 ? 11.867 -1.754 -20.152 1.00 97.75 84 CYS A C 1
ATOM 664 O O . CYS A 1 84 ? 12.367 -1.816 -21.268 1.00 97.75 84 CYS A O 1
ATOM 666 N N . ILE A 1 85 ? 12.543 -1.270 -19.103 1.00 96.88 85 ILE A N 1
ATOM 667 C CA . ILE A 1 85 ? 13.899 -0.698 -19.209 1.00 96.88 85 ILE A CA 1
ATOM 668 C C . ILE A 1 85 ? 14.911 -1.701 -19.796 1.00 96.88 85 ILE A C 1
ATOM 670 O O . ILE A 1 85 ? 15.858 -1.298 -20.462 1.00 96.88 85 ILE A O 1
ATOM 674 N N . ARG A 1 86 ? 14.734 -3.006 -19.547 1.00 96.56 86 ARG A N 1
ATOM 675 C CA . ARG A 1 86 ? 15.658 -4.062 -20.001 1.00 96.56 86 ARG A CA 1
ATOM 676 C C . ARG A 1 86 ? 15.294 -4.632 -21.366 1.00 96.56 86 ARG A C 1
ATOM 678 O O . ARG A 1 86 ? 16.182 -4.939 -22.149 1.00 96.56 86 ARG A O 1
ATOM 685 N N . TRP A 1 87 ? 14.005 -4.824 -21.621 1.00 97.69 87 TRP A N 1
ATOM 686 C CA . TRP A 1 87 ? 13.494 -5.448 -22.843 1.00 97.69 87 TRP A CA 1
ATOM 687 C C . TRP A 1 87 ? 13.294 -4.437 -23.973 1.00 97.69 87 TRP A C 1
ATOM 689 O O . TRP A 1 87 ? 13.401 -4.800 -25.139 1.00 97.69 87 TRP A O 1
ATOM 699 N N . TYR A 1 88 ? 13.044 -3.172 -23.631 1.00 96.19 88 TYR A N 1
ATOM 700 C CA . TYR A 1 88 ? 12.831 -2.072 -24.567 1.00 96.19 88 TYR A CA 1
ATOM 701 C C . TYR A 1 88 ? 13.641 -0.826 -24.160 1.00 96.19 88 TYR A C 1
ATOM 703 O O . TYR A 1 88 ? 13.052 0.213 -23.854 1.00 96.19 88 TYR A O 1
ATOM 711 N N . PRO A 1 89 ? 14.987 -0.899 -24.158 1.00 87.88 89 PRO A N 1
ATOM 712 C CA . PRO A 1 89 ? 15.841 0.262 -23.942 1.00 87.88 89 PRO A CA 1
ATOM 713 C C . PRO A 1 89 ? 15.782 1.154 -25.190 1.00 87.88 89 PRO A C 1
ATOM 715 O O . PRO A 1 89 ? 16.509 0.944 -26.160 1.00 87.88 89 PRO A O 1
ATOM 718 N N . ARG A 1 90 ? 14.853 2.105 -25.202 1.00 70.00 90 ARG A N 1
ATOM 719 C CA . ARG A 1 90 ? 14.8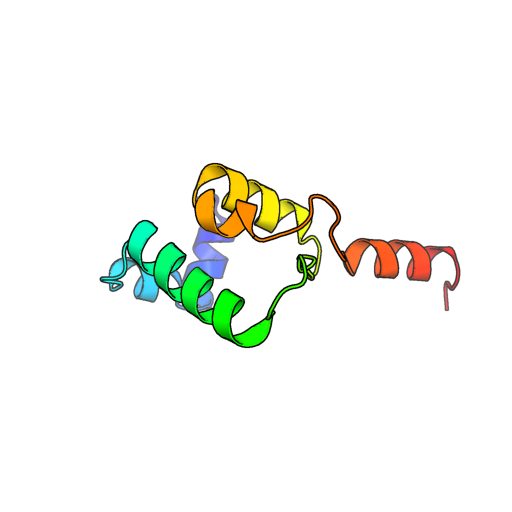22 3.215 -26.156 1.00 70.00 90 ARG A CA 1
ATOM 720 C C . ARG A 1 90 ? 15.053 4.515 -25.412 1.00 70.00 90 ARG A C 1
ATOM 722 O O . ARG A 1 90 ? 14.522 4.629 -24.284 1.00 70.00 90 ARG A O 1
#